Protein AF-A0A060Z8Y9-F1 (afdb_monomer_lite)

Sequence (109 aa):
MHKIVLKPLKGVVGVALQEFQVRSGAWQELKENLSLAKVRQPQEMGVTDALPPDPVAIEKIRHKFHTMCKLYSPEKKVTMLLRVCKLIYTIMEDNSVLCVCLRSSVRGR

Radius of gyration: 17.08 Å; chains: 1; bounding box: 31×34×44 Å

Foldseek 3Di:
DVCVVQVVCVVVVVVVVVVVCVVVCVVVVVVVVVVVVVPDDVVNVVDPPFDDFDPVLVVVLVVLLVVLSVDRDPVVNVVSVVVSVVSVVVSRVVRDPDDPPVVVVVVPD

pLDDT: mean 80.12, std 16.52, range [33.44, 95.62]

Secondary structure (DSSP, 8-state):
-HHHHHHHHHHHHHHHHHHHHHHTSHHHHHHHHHHHHHHS-GGGGT--SPPPPPHHHHHHHHHHHHHHHH---HHHHHHHHHHHHHHHHHHHHHH-S---HHHHHHS--

InterPro domains:
  IPR037191 VPS9 domain superfamily [G3DSA:1.20.1050.80] (28-103)
  IPR037191 VPS9 domain superfamily [SSF109993] (1-94)
  IPR045046 Vacuolar protein sorting-associated protein 9-like [PTHR23101] (3-92)

Structure (mmCIF, N/CA/C/O backbone):
data_AF-A0A060Z8Y9-F1
#
_entry.id   AF-A0A060Z8Y9-F1
#
loop_
_atom_site.group_PDB
_atom_site.id
_atom_site.type_symbol
_atom_site.label_atom_id
_atom_site.label_alt_id
_atom_site.label_comp_id
_atom_site.label_asym_id
_atom_site.label_entity_id
_atom_site.label_seq_id
_atom_site.pdbx_PDB_ins_code
_atom_site.Cartn_x
_atom_site.Cartn_y
_atom_site.Cartn_z
_atom_site.occupancy
_atom_site.B_iso_or_equiv
_atom_site.auth_seq_id
_atom_site.auth_comp_id
_atom_site.auth_asym_id
_atom_site.auth_atom_id
_atom_site.pdbx_PDB_model_num
ATOM 1 N N . MET A 1 1 ? -12.215 18.309 13.628 1.00 58.19 1 MET A N 1
ATOM 2 C CA . MET A 1 1 ? -13.177 17.306 14.138 1.00 58.19 1 MET A CA 1
ATOM 3 C C . MET A 1 1 ? -12.790 15.856 13.822 1.00 58.19 1 MET A C 1
ATOM 5 O O . MET A 1 1 ? -12.711 15.069 14.754 1.00 58.19 1 MET A O 1
ATOM 9 N N . HIS A 1 2 ? -12.430 15.481 12.584 1.00 60.50 2 HIS A N 1
ATOM 10 C CA . HIS A 1 2 ? -12.110 14.077 12.237 1.00 60.50 2 HIS A CA 1
ATOM 11 C C . HIS A 1 2 ? -10.919 13.453 13.009 1.00 60.50 2 HIS A C 1
ATOM 13 O O . HIS A 1 2 ? -10.904 12.252 13.262 1.00 60.50 2 HIS A O 1
ATOM 19 N N . LYS A 1 3 ? -9.916 14.246 13.428 1.00 64.25 3 LYS A N 1
ATOM 20 C CA . LYS A 1 3 ? -8.725 13.725 14.133 1.00 64.25 3 LYS A CA 1
ATOM 21 C C . LYS A 1 3 ? -9.024 13.150 15.525 1.00 64.25 3 LYS A C 1
ATOM 23 O O . LYS A 1 3 ? -8.340 12.217 15.930 1.00 64.25 3 LYS A O 1
ATOM 28 N N . ILE A 1 4 ? -10.003 13.712 16.239 1.00 71.56 4 ILE A N 1
ATOM 29 C CA . ILE A 1 4 ? -10.316 13.344 17.632 1.00 71.56 4 ILE A CA 1
ATOM 30 C C . ILE A 1 4 ? -11.024 11.988 17.679 1.00 71.56 4 ILE A C 1
ATOM 32 O O . ILE A 1 4 ? -10.744 11.186 18.557 1.00 71.56 4 ILE A O 1
ATOM 36 N N . VAL A 1 5 ? -11.869 11.708 16.686 1.00 77.88 5 VAL A N 1
ATOM 37 C CA . VAL A 1 5 ? -12.616 10.448 16.578 1.00 77.88 5 VAL A CA 1
ATOM 38 C C . VAL A 1 5 ? -11.741 9.327 16.009 1.00 77.88 5 VAL A C 1
ATOM 40 O O . VAL A 1 5 ? -11.722 8.214 16.522 1.00 77.88 5 VAL A O 1
ATOM 43 N N . LEU A 1 6 ? -10.953 9.614 14.968 1.00 77.44 6 LEU A N 1
ATOM 44 C CA . LEU A 1 6 ? -10.201 8.579 14.248 1.00 77.44 6 LEU A CA 1
ATOM 45 C C . LEU A 1 6 ? -8.944 8.093 14.977 1.00 77.44 6 LEU A C 1
ATOM 47 O O . LEU A 1 6 ? -8.519 6.958 14.772 1.00 77.44 6 LEU A O 1
ATOM 51 N N . LYS A 1 7 ? -8.315 8.936 15.806 1.00 76.75 7 LYS A N 1
ATOM 52 C CA . LYS A 1 7 ? -7.100 8.558 16.543 1.00 76.75 7 LYS A CA 1
ATOM 53 C C . LYS A 1 7 ? -7.344 7.422 17.558 1.00 76.75 7 LYS A C 1
ATOM 55 O O . LYS A 1 7 ? -6.589 6.454 17.482 1.00 76.75 7 LYS A O 1
ATOM 60 N N . PRO A 1 8 ? -8.355 7.479 18.450 1.00 81.81 8 PRO A N 1
ATOM 61 C CA . PRO A 1 8 ? -8.646 6.379 19.374 1.00 81.81 8 PRO A CA 1
ATOM 62 C C . PRO A 1 8 ? -9.195 5.135 18.661 1.00 81.81 8 PRO A C 1
ATOM 64 O O . PRO A 1 8 ? -8.865 4.018 19.041 1.00 81.81 8 PRO A O 1
ATOM 67 N N . LEU A 1 9 ? -9.960 5.304 17.577 1.00 83.25 9 LEU A N 1
ATOM 68 C CA . LEU A 1 9 ? -10.567 4.186 16.844 1.00 83.25 9 LEU A CA 1
ATOM 69 C C . LEU A 1 9 ? -9.612 3.474 15.873 1.00 83.25 9 LEU A C 1
ATOM 71 O O . LEU A 1 9 ? -9.967 2.429 15.330 1.00 83.25 9 LEU A O 1
ATOM 75 N N . LYS A 1 10 ? -8.399 4.001 15.650 1.00 81.69 10 LYS A N 1
ATOM 76 C CA . LYS A 1 10 ? -7.444 3.480 14.654 1.00 81.69 10 LYS A CA 1
ATOM 77 C C . LYS A 1 10 ? -7.202 1.974 14.799 1.00 81.69 10 LYS A C 1
ATOM 79 O O . LYS A 1 10 ? -7.154 1.282 13.787 1.00 81.69 10 LYS A O 1
ATOM 84 N N . GLY A 1 11 ? -7.010 1.496 16.030 1.00 83.94 11 GLY A N 1
ATOM 85 C CA . GLY A 1 11 ? -6.734 0.084 16.305 1.00 83.94 11 GLY A CA 1
ATOM 86 C C . GLY A 1 11 ? -7.924 -0.804 15.955 1.00 83.94 11 GLY A C 1
ATOM 87 O O . GLY A 1 11 ? -7.795 -1.698 15.127 1.00 83.94 11 GLY A O 1
ATOM 88 N N . VAL A 1 12 ? -9.094 -0.489 16.517 1.00 87.69 12 VAL A N 1
ATOM 89 C CA . VAL A 1 12 ? -10.331 -1.267 16.334 1.00 87.69 12 VAL A CA 1
ATOM 90 C C . VAL A 1 12 ? -10.757 -1.303 14.867 1.00 87.69 12 VAL A C 1
ATOM 92 O O . VAL A 1 12 ? -11.018 -2.371 14.325 1.00 87.69 12 VAL A O 1
ATOM 95 N N . VAL A 1 13 ? -10.752 -0.152 14.188 1.00 86.62 13 VAL A N 1
ATOM 96 C CA . VAL A 1 13 ? -11.081 -0.079 12.756 1.00 86.62 13 VAL A CA 1
ATOM 97 C C . VAL A 1 13 ? -10.041 -0.825 11.919 1.00 86.62 13 VAL A C 1
ATOM 99 O O . VAL A 1 13 ? -10.398 -1.471 10.942 1.00 86.62 13 VAL A O 1
ATOM 102 N N . GLY A 1 14 ? -8.760 -0.768 12.295 1.00 86.12 14 GLY A N 1
ATOM 103 C CA . GLY A 1 14 ? -7.702 -1.522 11.622 1.00 86.12 14 GLY A CA 1
ATOM 104 C C . GLY A 1 14 ? -7.933 -3.033 11.669 1.00 86.12 14 GLY A C 1
ATOM 105 O O . GLY A 1 14 ? -7.853 -3.685 10.631 1.00 86.12 14 GLY A O 1
ATOM 106 N N . VAL A 1 15 ? -8.271 -3.564 12.847 1.00 90.06 15 VAL A N 1
ATOM 107 C CA . VAL A 1 15 ? -8.585 -4.989 13.039 1.00 90.06 15 VAL A CA 1
ATOM 108 C C . VAL A 1 15 ? -9.844 -5.375 12.267 1.00 90.06 15 VAL A C 1
ATOM 110 O O . VAL A 1 15 ? -9.795 -6.302 11.466 1.00 90.06 15 VAL A O 1
ATOM 113 N N . ALA A 1 16 ? -10.931 -4.612 12.407 1.00 90.75 16 ALA A N 1
ATOM 114 C CA . ALA A 1 16 ? -12.183 -4.886 11.701 1.00 90.75 16 ALA A CA 1
ATOM 115 C C . ALA A 1 16 ? -12.006 -4.893 10.170 1.00 90.75 16 ALA A C 1
ATOM 117 O O . ALA A 1 16 ? -12.569 -5.735 9.472 1.00 90.75 16 ALA A O 1
ATOM 118 N N . LEU A 1 17 ? -11.188 -3.982 9.632 1.00 88.31 17 LEU A N 1
ATOM 119 C CA . LEU A 1 17 ? -10.848 -3.967 8.208 1.00 88.31 17 LEU A CA 1
ATOM 120 C C . LEU A 1 17 ? -10.015 -5.185 7.803 1.00 88.31 17 LEU A C 1
ATOM 122 O O . LEU A 1 17 ? -10.250 -5.743 6.735 1.00 88.31 17 LEU A O 1
ATOM 126 N N . GLN A 1 18 ? -9.053 -5.605 8.624 1.00 89.62 18 GLN A N 1
ATOM 127 C CA . GLN A 1 18 ? -8.258 -6.799 8.345 1.00 89.62 18 GLN A CA 1
ATOM 128 C C . GLN A 1 18 ? -9.136 -8.053 8.324 1.00 89.62 18 GLN A C 1
ATOM 130 O O . GLN A 1 18 ? -9.058 -8.832 7.377 1.00 89.62 18 GLN A O 1
ATOM 135 N N . GLU A 1 19 ? -10.002 -8.226 9.319 1.00 94.31 19 GLU A N 1
ATOM 136 C CA . GLU A 1 19 ? -10.956 -9.335 9.381 1.00 94.31 19 GLU A CA 1
ATOM 137 C C . GLU A 1 19 ? -11.897 -9.338 8.180 1.00 94.31 19 GLU A C 1
ATOM 139 O O . GLU A 1 19 ? -12.127 -10.386 7.581 1.00 94.31 19 GLU A O 1
ATOM 144 N N . PHE A 1 20 ? -12.388 -8.164 7.774 1.00 94.19 20 PHE A N 1
ATOM 145 C CA . PHE A 1 20 ? -13.213 -8.027 6.580 1.00 94.19 20 PHE A CA 1
ATOM 146 C C . PHE A 1 20 ? -12.491 -8.529 5.320 1.00 94.19 20 PHE A C 1
ATOM 148 O O . PHE A 1 20 ? -13.079 -9.287 4.551 1.00 94.19 20 PHE A O 1
ATOM 155 N N . GLN A 1 21 ? -11.220 -8.157 5.132 1.00 91.75 21 GLN A N 1
ATOM 156 C CA . GLN A 1 21 ? -10.405 -8.577 3.981 1.00 91.75 21 GLN A CA 1
ATOM 157 C C . GLN A 1 21 ? -10.024 -10.064 4.015 1.00 91.75 21 GLN A C 1
ATOM 159 O O . GLN A 1 21 ? -9.852 -10.690 2.970 1.00 91.75 21 GLN A O 1
ATOM 164 N N . VAL A 1 22 ? -9.860 -10.636 5.210 1.00 93.56 22 VAL A N 1
ATOM 165 C CA . VAL A 1 22 ? -9.617 -12.075 5.376 1.00 93.56 22 VAL A CA 1
ATOM 166 C C . VAL A 1 22 ? -10.888 -12.855 5.063 1.00 93.56 22 VAL A C 1
ATOM 168 O O . VAL A 1 22 ? -10.846 -13.793 4.274 1.00 93.56 22 VAL A O 1
ATOM 171 N N . ARG A 1 23 ? -12.030 -12.440 5.621 1.00 95.62 23 ARG A N 1
ATOM 172 C CA . ARG A 1 23 ? -13.325 -13.095 5.402 1.00 95.62 23 ARG A CA 1
ATOM 173 C C . ARG A 1 23 ? -13.780 -13.021 3.948 1.00 95.62 23 ARG A C 1
ATOM 175 O O . ARG A 1 23 ? -14.439 -13.942 3.483 1.00 95.62 23 ARG A O 1
ATOM 182 N N . SER A 1 24 ? -13.445 -11.948 3.234 1.00 94.94 24 SER A N 1
ATOM 183 C CA . SER A 1 24 ? -13.748 -11.827 1.806 1.00 94.94 24 SER A CA 1
ATOM 184 C C . SER A 1 24 ? -12.859 -12.698 0.912 1.00 94.94 24 SER A C 1
ATOM 186 O O . SER A 1 24 ? -13.129 -12.784 -0.280 1.00 94.94 24 SER A O 1
ATOM 188 N N . GLY A 1 25 ? -11.786 -13.301 1.438 1.00 93.50 25 GLY A N 1
ATOM 189 C CA . GLY A 1 25 ? -10.805 -14.066 0.660 1.00 93.50 25 GLY A CA 1
ATOM 190 C C . GLY A 1 25 ? -9.809 -13.207 -0.130 1.00 93.50 25 GLY A C 1
ATOM 191 O O . GLY A 1 25 ? -8.743 -13.699 -0.500 1.00 93.50 25 GLY A O 1
ATOM 192 N N . ALA A 1 26 ? -10.074 -11.907 -0.303 1.00 92.88 26 ALA A N 1
ATOM 193 C CA . ALA A 1 26 ? -9.226 -10.993 -1.072 1.00 92.88 26 ALA A CA 1
ATOM 194 C C . ALA A 1 26 ? -7.788 -10.914 -0.530 1.00 92.88 26 ALA A C 1
ATOM 196 O O . ALA A 1 26 ? -6.827 -10.766 -1.286 1.00 92.88 26 ALA A O 1
ATOM 197 N N . TRP A 1 27 ? -7.612 -11.039 0.790 1.00 90.88 27 TRP A N 1
ATOM 198 C CA . TRP A 1 27 ? -6.281 -11.076 1.397 1.00 90.88 27 TRP A CA 1
ATOM 199 C C . TRP A 1 27 ? -5.475 -12.321 1.007 1.00 90.88 27 TRP A C 1
ATOM 201 O O . TRP A 1 27 ? -4.252 -12.248 0.872 1.00 90.88 27 TRP A O 1
ATOM 211 N N . GLN A 1 28 ? -6.142 -13.463 0.846 1.00 92.94 28 GLN A N 1
ATOM 212 C CA . GLN A 1 28 ? -5.500 -14.711 0.450 1.00 92.94 28 GLN A CA 1
ATOM 213 C C . GLN A 1 28 ? -5.142 -14.688 -1.037 1.00 92.94 28 GLN A C 1
ATOM 215 O O . GLN A 1 28 ? -3.987 -14.933 -1.378 1.00 92.94 28 GLN A O 1
ATOM 220 N N . GLU A 1 29 ? -6.072 -14.248 -1.883 1.00 94.06 29 GLU A N 1
ATOM 221 C CA . GLU A 1 29 ? -5.830 -14.031 -3.312 1.00 94.06 29 GLU A CA 1
ATOM 222 C C . GLU A 1 29 ? -4.643 -13.081 -3.547 1.00 94.06 29 GLU A C 1
ATOM 224 O O . GLU A 1 29 ? -3.752 -13.359 -4.347 1.00 94.06 29 GLU A O 1
ATOM 229 N N . LEU A 1 30 ? -4.553 -11.980 -2.792 1.00 92.69 30 LEU A N 1
ATOM 230 C CA . LEU A 1 30 ? -3.425 -11.050 -2.890 1.00 92.69 30 LEU A CA 1
ATOM 231 C C . LEU A 1 30 ? -2.080 -11.710 -2.540 1.00 92.69 30 LEU A C 1
ATOM 233 O O . LEU A 1 30 ? -1.065 -11.412 -3.172 1.00 92.69 30 LEU A O 1
ATOM 237 N N . LYS A 1 31 ? -2.047 -12.588 -1.531 1.00 92.19 31 LYS A N 1
ATOM 238 C CA . LYS A 1 31 ? -0.827 -13.314 -1.144 1.00 92.19 31 LYS A CA 1
ATOM 239 C C . LYS A 1 31 ? -0.390 -14.307 -2.215 1.00 92.19 31 LYS A C 1
ATOM 241 O O . LYS A 1 31 ? 0.805 -14.394 -2.488 1.00 92.19 31 LYS A O 1
ATOM 246 N N . GLU A 1 32 ? -1.339 -15.026 -2.800 1.00 93.12 32 GLU A N 1
ATOM 247 C CA . GLU A 1 32 ? -1.094 -15.963 -3.899 1.00 93.12 32 GLU A CA 1
ATOM 248 C C . GLU A 1 32 ? -0.611 -15.214 -5.147 1.00 93.12 32 GLU A C 1
ATOM 250 O O . GLU A 1 32 ? 0.420 -15.550 -5.724 1.00 93.12 32 GLU A O 1
ATOM 255 N N . ASN A 1 33 ? -1.248 -14.098 -5.497 1.00 91.62 33 ASN A N 1
ATOM 256 C CA . ASN A 1 33 ? -0.790 -13.243 -6.590 1.00 91.62 33 ASN A CA 1
ATOM 257 C C . ASN A 1 33 ? 0.626 -12.699 -6.349 1.00 91.62 33 ASN A C 1
ATOM 259 O O . ASN A 1 33 ? 1.430 -12.635 -7.277 1.00 91.62 33 ASN A O 1
ATOM 263 N N . LEU A 1 34 ? 0.968 -12.347 -5.106 1.00 89.75 34 LEU A N 1
ATOM 264 C CA . LEU A 1 34 ? 2.317 -11.905 -4.757 1.00 89.75 34 LEU A CA 1
ATOM 265 C C . LEU A 1 34 ? 3.355 -13.031 -4.878 1.00 89.75 34 LEU A C 1
ATOM 267 O O . LEU A 1 34 ? 4.476 -12.763 -5.308 1.00 89.75 34 LEU A O 1
ATOM 271 N N . SER A 1 35 ? 3.034 -14.268 -4.483 1.00 92.12 35 SER A N 1
ATOM 272 C CA . SER A 1 35 ? 3.968 -15.392 -4.632 1.00 92.12 35 SER A CA 1
ATOM 273 C C . SER A 1 35 ? 4.198 -15.723 -6.105 1.00 92.12 35 SER A C 1
ATOM 275 O O . SER A 1 35 ? 5.349 -15.877 -6.513 1.00 92.12 35 SER A O 1
ATOM 277 N N . LEU A 1 36 ? 3.138 -15.715 -6.916 1.00 88.69 36 LEU A N 1
ATOM 278 C CA . LEU A 1 36 ? 3.217 -15.890 -8.366 1.00 88.69 36 LEU A CA 1
ATOM 279 C C . LEU A 1 36 ? 4.019 -14.766 -9.035 1.00 88.69 36 LEU A C 1
ATOM 281 O O . LEU A 1 36 ? 4.862 -15.029 -9.887 1.00 88.69 36 LEU A O 1
ATOM 285 N N . ALA A 1 37 ? 3.818 -13.513 -8.625 1.00 87.00 37 ALA A N 1
ATOM 286 C CA . ALA A 1 37 ? 4.550 -12.370 -9.169 1.00 87.00 37 ALA A CA 1
ATOM 287 C C . ALA A 1 37 ? 6.062 -12.432 -8.896 1.00 87.00 37 ALA A C 1
ATOM 289 O O . ALA A 1 37 ? 6.838 -11.935 -9.702 1.00 87.00 37 ALA A O 1
ATOM 290 N N . LYS A 1 38 ? 6.490 -13.038 -7.781 1.00 86.94 38 LYS A N 1
ATOM 291 C CA . LYS A 1 38 ? 7.916 -13.172 -7.432 1.00 86.94 38 LYS A CA 1
ATOM 292 C C . LYS A 1 38 ? 8.669 -14.183 -8.291 1.00 86.94 38 LYS A C 1
ATOM 294 O O . LYS A 1 38 ? 9.883 -14.065 -8.405 1.00 86.94 38 LYS A O 1
ATOM 299 N N . VAL A 1 39 ? 7.975 -15.192 -8.817 1.00 88.38 39 VAL A N 1
ATOM 300 C CA . VAL A 1 39 ? 8.588 -16.246 -9.642 1.00 88.38 39 VAL A CA 1
ATOM 301 C C . VAL A 1 39 ? 8.501 -15.947 -11.137 1.00 88.38 39 VAL A C 1
ATOM 303 O O . VAL A 1 39 ? 9.254 -16.532 -11.907 1.00 88.38 39 VAL A O 1
ATOM 306 N N . ARG A 1 40 ? 7.606 -15.038 -11.542 1.00 84.06 40 ARG A N 1
ATOM 307 C CA . ARG A 1 40 ? 7.452 -14.609 -12.934 1.00 84.06 40 ARG A CA 1
ATOM 308 C C . ARG A 1 40 ? 8.535 -13.623 -13.344 1.00 84.06 40 ARG A C 1
ATOM 310 O O . ARG A 1 40 ? 8.892 -12.720 -12.587 1.00 84.06 40 ARG A O 1
ATOM 317 N N . GLN A 1 41 ? 9.000 -13.755 -14.579 1.00 78.88 41 GLN A N 1
ATOM 318 C CA . GLN A 1 41 ? 9.843 -12.754 -15.211 1.00 78.88 41 GLN A CA 1
ATOM 319 C C . GLN A 1 41 ? 9.008 -11.518 -15.595 1.00 78.88 41 GLN A C 1
ATOM 321 O O . GLN A 1 41 ? 7.813 -11.642 -15.884 1.00 78.88 41 GLN A O 1
ATOM 326 N N . PRO A 1 42 ? 9.607 -10.313 -15.638 1.00 76.38 42 PRO A N 1
ATOM 327 C CA . PRO A 1 42 ? 8.903 -9.090 -16.032 1.00 76.38 42 PRO A CA 1
ATOM 328 C C . PRO A 1 42 ? 8.159 -9.212 -17.374 1.00 76.38 42 PRO A C 1
ATOM 330 O O . PRO A 1 42 ? 7.037 -8.724 -17.504 1.00 76.38 42 PRO A O 1
ATOM 333 N N . GLN A 1 43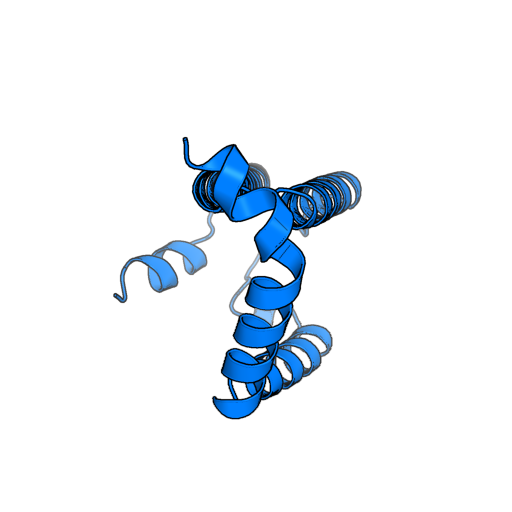 ? 8.727 -9.936 -18.338 1.00 77.94 43 GLN A N 1
ATOM 334 C CA . GLN A 1 43 ? 8.157 -10.170 -19.667 1.00 77.94 43 GLN A CA 1
ATOM 335 C C . GLN A 1 43 ? 6.849 -10.969 -19.597 1.00 77.94 43 GLN A C 1
ATOM 337 O O . GLN A 1 43 ? 5.880 -10.637 -20.275 1.00 77.94 43 GLN A O 1
ATOM 342 N N . GLU A 1 44 ? 6.776 -11.964 -18.709 1.00 78.56 44 GLU A N 1
ATOM 343 C CA . GLU A 1 44 ? 5.558 -12.747 -18.446 1.00 78.56 44 GLU A CA 1
ATOM 344 C C . GLU A 1 44 ? 4.465 -11.913 -17.756 1.00 78.56 44 GLU A C 1
ATOM 346 O O . GLU A 1 44 ? 3.299 -12.304 -17.713 1.00 78.56 44 GLU A O 1
ATOM 351 N N . MET A 1 45 ? 4.834 -10.749 -17.216 1.00 73.31 45 MET A N 1
ATOM 352 C CA . MET A 1 45 ? 3.928 -9.758 -16.636 1.00 73.31 45 MET A CA 1
ATOM 353 C C . MET A 1 45 ? 3.590 -8.624 -17.621 1.00 73.31 45 MET A C 1
ATOM 355 O O . MET A 1 45 ? 2.951 -7.643 -17.241 1.00 73.31 45 MET A O 1
ATOM 359 N N . GLY A 1 46 ? 4.005 -8.745 -18.887 1.00 73.12 46 GLY A N 1
ATOM 360 C CA . GLY A 1 46 ? 3.792 -7.733 -19.920 1.00 73.12 46 GLY A CA 1
ATOM 361 C C . GLY A 1 46 ? 4.745 -6.539 -19.828 1.00 73.12 46 GLY A C 1
ATOM 362 O O . GLY A 1 46 ? 4.472 -5.500 -20.423 1.00 73.12 46 GLY A O 1
ATOM 363 N N . VAL A 1 47 ? 5.844 -6.644 -19.075 1.00 72.25 4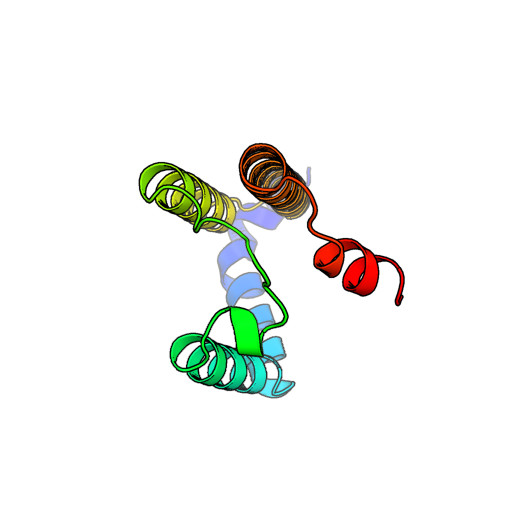7 VAL A N 1
ATOM 364 C CA . VAL A 1 47 ? 6.897 -5.625 -19.023 1.00 72.25 47 VAL A CA 1
ATOM 365 C C . VAL A 1 47 ? 7.961 -5.976 -20.060 1.00 72.25 47 VAL A C 1
ATOM 367 O O . VAL A 1 47 ? 8.865 -6.771 -19.804 1.00 72.25 47 VAL A O 1
ATOM 370 N N . THR A 1 48 ? 7.831 -5.388 -21.245 1.00 67.31 48 THR A N 1
ATOM 371 C CA . THR A 1 48 ? 8.805 -5.495 -22.341 1.00 67.31 48 THR A CA 1
ATOM 372 C C . THR A 1 48 ? 9.731 -4.280 -22.317 1.00 67.31 48 THR A C 1
ATOM 374 O O . THR A 1 48 ? 9.254 -3.159 -22.159 1.00 67.31 48 THR A O 1
ATOM 377 N N . ASP A 1 49 ? 11.041 -4.509 -22.430 1.00 63.81 49 ASP A N 1
ATOM 378 C CA . ASP A 1 49 ? 12.088 -3.486 -22.619 1.00 63.81 49 ASP A CA 1
ATOM 379 C C . ASP A 1 49 ? 12.214 -2.379 -21.547 1.00 63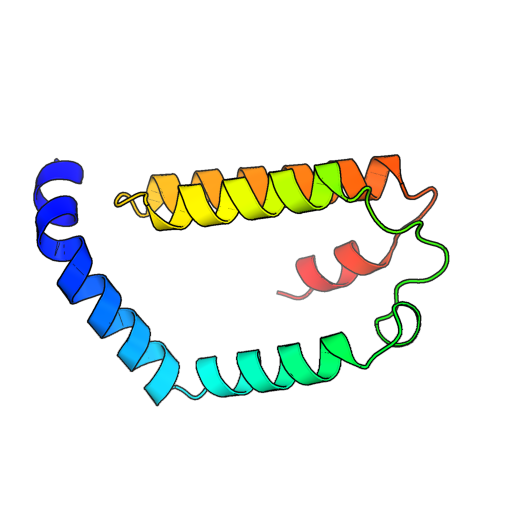.81 49 ASP A C 1
ATOM 381 O O . ASP A 1 49 ? 12.918 -1.391 -21.753 1.00 63.81 49 ASP A O 1
ATOM 385 N N . ALA A 1 50 ? 11.597 -2.536 -20.370 1.00 66.25 50 ALA A N 1
ATOM 386 C CA . ALA A 1 50 ? 11.753 -1.580 -19.273 1.00 66.25 50 ALA A CA 1
ATOM 387 C C . ALA A 1 50 ? 12.987 -1.898 -18.416 1.00 66.25 50 ALA A C 1
ATOM 389 O O . ALA A 1 50 ? 13.134 -3.010 -17.899 1.00 66.25 50 ALA A O 1
ATOM 390 N N . LEU A 1 51 ? 13.839 -0.894 -18.195 1.00 71.38 51 LEU A N 1
ATOM 391 C CA . LEU A 1 51 ? 14.913 -0.995 -17.212 1.00 71.38 51 LEU A CA 1
ATOM 392 C C . LEU A 1 51 ? 14.301 -1.051 -15.799 1.00 71.38 51 LEU A C 1
ATOM 394 O O . LEU A 1 51 ? 13.439 -0.220 -15.476 1.00 71.38 51 LEU A O 1
ATOM 398 N N . PRO A 1 52 ? 14.719 -1.996 -14.934 1.00 74.62 52 PRO A N 1
ATOM 399 C CA . PRO A 1 52 ? 14.228 -2.039 -13.568 1.00 74.62 52 PRO A CA 1
ATOM 400 C C . PRO A 1 52 ? 14.529 -0.713 -12.849 1.00 74.62 52 PRO A C 1
ATOM 402 O O . PRO A 1 52 ? 15.598 -0.131 -13.044 1.00 74.62 52 PRO A O 1
ATOM 405 N N . PRO A 1 53 ? 13.599 -0.219 -12.013 1.00 80.38 53 PRO A N 1
ATOM 406 C CA . PRO A 1 53 ? 13.826 0.991 -11.243 1.00 80.38 53 PRO A CA 1
ATOM 407 C C . PRO A 1 53 ? 15.016 0.828 -10.299 1.00 80.38 53 PRO A C 1
ATOM 409 O O . PRO A 1 53 ? 15.220 -0.232 -9.706 1.00 80.38 53 PRO A O 1
ATOM 412 N N . ASP A 1 54 ? 15.773 1.913 -10.144 1.00 84.31 54 ASP A N 1
ATOM 413 C CA . ASP A 1 54 ? 16.940 1.963 -9.271 1.00 84.31 54 ASP A CA 1
ATOM 414 C C . ASP A 1 54 ? 16.587 1.529 -7.826 1.00 84.31 54 ASP A C 1
ATOM 416 O O . ASP A 1 54 ? 15.535 1.926 -7.301 1.00 84.31 54 ASP A O 1
ATOM 420 N N . PRO A 1 55 ? 17.439 0.738 -7.142 1.00 87.94 55 PRO A N 1
ATOM 421 C CA . PRO A 1 55 ? 17.176 0.280 -5.779 1.00 87.94 55 PRO A CA 1
ATOM 422 C C . PRO A 1 55 ? 16.868 1.403 -4.778 1.00 87.94 55 PRO A C 1
ATOM 424 O O . PRO A 1 55 ? 16.038 1.214 -3.884 1.00 87.94 55 PRO A O 1
ATOM 427 N N . VAL A 1 56 ? 17.464 2.593 -4.929 1.00 89.94 56 VAL A N 1
ATOM 428 C CA . VAL A 1 56 ? 17.180 3.749 -4.061 1.00 89.94 56 VAL A CA 1
ATOM 429 C C . VAL A 1 56 ? 15.763 4.266 -4.306 1.00 89.94 56 VAL A C 1
ATOM 431 O O . VAL A 1 56 ? 15.055 4.642 -3.365 1.00 89.94 56 VAL A O 1
ATOM 434 N N . ALA A 1 57 ? 15.305 4.247 -5.559 1.00 88.62 57 ALA A N 1
ATOM 435 C CA . ALA A 1 57 ? 13.944 4.616 -5.925 1.00 88.62 57 ALA A CA 1
ATOM 436 C C . ALA A 1 57 ? 12.912 3.634 -5.338 1.00 88.62 57 ALA A C 1
ATOM 438 O O . ALA A 1 57 ? 11.904 4.067 -4.765 1.00 88.62 57 ALA A O 1
ATOM 439 N N . ILE A 1 58 ? 13.197 2.328 -5.387 1.00 90.12 58 ILE A N 1
ATOM 440 C CA . ILE A 1 58 ? 12.378 1.283 -4.749 1.00 90.12 58 ILE A CA 1
ATOM 441 C C . ILE A 1 58 ? 12.310 1.505 -3.231 1.00 90.12 58 ILE A C 1
ATOM 443 O O . ILE A 1 58 ? 11.220 1.487 -2.646 1.00 90.12 58 ILE A O 1
ATOM 447 N N . GLU A 1 59 ? 13.441 1.791 -2.583 1.00 94.06 59 GLU A N 1
ATOM 448 C CA . GLU A 1 59 ? 13.480 2.047 -1.141 1.00 94.06 59 GLU A CA 1
ATOM 449 C C . GLU A 1 59 ? 12.659 3.283 -0.756 1.00 94.06 59 GLU A C 1
ATOM 451 O O . GLU A 1 59 ? 11.894 3.274 0.214 1.00 94.06 59 GLU A O 1
ATOM 456 N N . LYS A 1 60 ? 12.743 4.345 -1.561 1.00 93.00 60 LYS A N 1
ATOM 457 C CA . LYS A 1 60 ? 11.960 5.572 -1.379 1.00 93.00 60 LYS A CA 1
ATOM 458 C C . LYS A 1 60 ? 10.456 5.307 -1.471 1.00 93.00 60 LYS A C 1
ATOM 460 O O . LYS A 1 60 ? 9.691 5.859 -0.673 1.00 93.00 60 LYS A O 1
ATOM 465 N N . ILE A 1 61 ? 10.018 4.464 -2.408 1.00 93.38 61 ILE A N 1
ATOM 466 C CA . ILE A 1 61 ? 8.619 4.026 -2.523 1.00 93.38 61 ILE A CA 1
ATOM 467 C C . ILE A 1 61 ? 8.206 3.246 -1.266 1.00 93.38 61 ILE A C 1
ATOM 469 O O . ILE A 1 61 ? 7.195 3.578 -0.637 1.00 93.38 61 ILE A O 1
ATOM 473 N N . ARG A 1 62 ? 9.020 2.273 -0.837 1.00 94.00 62 ARG A N 1
ATOM 474 C CA . ARG A 1 62 ? 8.773 1.455 0.362 1.00 94.00 62 ARG A CA 1
ATOM 475 C C . ARG A 1 62 ? 8.639 2.310 1.623 1.00 94.00 62 ARG A C 1
ATOM 477 O O . ARG A 1 62 ? 7.679 2.160 2.383 1.00 94.00 62 ARG A O 1
ATOM 484 N N . HIS A 1 63 ? 9.536 3.274 1.810 1.00 95.25 63 HIS A N 1
ATOM 485 C CA . HIS A 1 63 ? 9.502 4.199 2.941 1.00 95.25 63 HIS A CA 1
ATOM 486 C C . HIS A 1 63 ? 8.218 5.047 2.971 1.00 95.25 63 HIS A C 1
ATOM 488 O O . HIS A 1 63 ? 7.633 5.278 4.038 1.00 95.25 63 HIS A O 1
ATOM 494 N N . LYS A 1 64 ? 7.725 5.488 1.807 1.00 93.50 64 LYS A N 1
ATOM 495 C CA . LYS A 1 64 ? 6.462 6.235 1.713 1.00 93.50 64 LYS A CA 1
ATOM 496 C C . LYS A 1 64 ? 5.254 5.374 2.077 1.00 93.50 64 LYS A C 1
ATOM 498 O O . LYS A 1 64 ? 4.393 5.861 2.811 1.00 93.50 64 LYS A O 1
ATOM 503 N N . PHE A 1 65 ? 5.208 4.112 1.647 1.00 94.06 65 PHE A N 1
ATOM 504 C CA . PHE A 1 65 ? 4.156 3.176 2.060 1.00 94.06 65 PHE A CA 1
ATOM 505 C C . PHE A 1 65 ? 4.183 2.914 3.571 1.00 94.06 65 PHE A C 1
ATOM 507 O O . PHE A 1 65 ? 3.149 3.028 4.230 1.00 94.06 65 PHE A O 1
ATOM 514 N N . HIS A 1 66 ? 5.360 2.682 4.161 1.00 93.94 66 HIS A N 1
ATOM 515 C CA . HIS A 1 66 ? 5.495 2.565 5.618 1.00 93.94 66 HIS A CA 1
ATOM 516 C C . HIS A 1 66 ? 5.009 3.816 6.356 1.00 93.94 66 HIS A C 1
ATOM 518 O O . HIS A 1 66 ? 4.308 3.719 7.365 1.00 93.94 66 HIS A O 1
ATOM 524 N N . THR A 1 67 ? 5.335 5.001 5.843 1.00 92.75 67 THR A N 1
ATOM 525 C CA . THR A 1 67 ? 4.850 6.267 6.406 1.00 92.75 67 THR A CA 1
ATOM 526 C C . THR A 1 67 ? 3.328 6.377 6.305 1.00 92.75 67 THR A C 1
ATOM 528 O O . THR A 1 67 ? 2.675 6.770 7.272 1.00 92.75 67 THR A O 1
ATOM 531 N N . MET A 1 68 ? 2.736 5.968 5.180 1.00 91.94 68 MET A N 1
ATOM 532 C CA . MET A 1 68 ? 1.286 5.953 4.981 1.00 91.94 68 MET A CA 1
ATOM 533 C C . MET A 1 68 ? 0.569 5.059 6.004 1.00 91.94 68 MET A C 1
ATOM 535 O O . MET A 1 68 ? -0.441 5.478 6.572 1.00 91.94 68 MET A O 1
ATOM 539 N N . CYS A 1 69 ? 1.110 3.877 6.316 1.00 86.88 69 CYS A N 1
ATOM 540 C CA . CYS A 1 69 ? 0.548 2.974 7.330 1.00 86.88 69 CYS A CA 1
ATOM 541 C C . CYS A 1 69 ? 0.515 3.595 8.740 1.00 86.88 69 CYS A C 1
ATOM 543 O O . CYS A 1 69 ? -0.373 3.297 9.547 1.00 86.88 69 CYS A O 1
ATOM 545 N N . LYS A 1 70 ? 1.443 4.511 9.045 1.00 87.25 70 LYS A N 1
ATOM 546 C CA . LYS A 1 70 ? 1.486 5.221 10.333 1.00 87.25 70 LYS A CA 1
ATOM 547 C C . LYS A 1 70 ? 0.410 6.307 10.440 1.00 87.25 70 LYS A C 1
ATOM 549 O O . LYS A 1 70 ? -0.048 6.589 11.553 1.00 87.25 70 LYS A O 1
ATOM 554 N N . LEU A 1 71 ? -0.056 6.860 9.318 1.00 86.88 71 LEU A N 1
ATOM 555 C CA . LEU A 1 71 ? -1.114 7.873 9.293 1.00 86.88 71 LEU A CA 1
ATOM 556 C C . LEU A 1 71 ? -2.451 7.305 9.785 1.00 86.88 71 LEU A C 1
ATOM 558 O O . LEU A 1 71 ? -2.789 6.147 9.556 1.00 86.88 71 LEU A O 1
ATOM 562 N N . TYR A 1 72 ? -3.224 8.140 10.475 1.00 82.38 72 TYR A N 1
ATOM 563 C CA . TYR A 1 72 ? -4.530 7.772 11.036 1.00 82.38 72 TYR A CA 1
ATOM 564 C C . TYR A 1 72 ? -5.707 8.426 10.300 1.00 82.38 72 TYR A C 1
ATOM 566 O O . TYR A 1 72 ? -6.833 7.977 10.449 1.00 82.38 72 TYR A O 1
ATOM 574 N N . SER A 1 73 ? -5.461 9.477 9.510 1.00 85.69 73 SER A N 1
ATOM 575 C CA . SER A 1 73 ? -6.496 10.117 8.691 1.00 85.69 73 SER A CA 1
ATOM 576 C C . SER A 1 73 ? -6.634 9.360 7.361 1.00 85.69 73 SER A C 1
ATOM 578 O O . SER A 1 73 ? -5.641 9.283 6.631 1.00 85.69 73 SER A O 1
ATOM 580 N N . PRO A 1 74 ? -7.823 8.819 7.035 1.00 84.38 74 PRO A N 1
ATOM 581 C CA . PRO A 1 74 ? -8.091 8.159 5.759 1.00 84.38 74 PRO A CA 1
ATOM 582 C C . PRO A 1 74 ? -7.777 9.061 4.567 1.00 84.38 74 PRO A C 1
ATOM 584 O O . PRO A 1 74 ? -7.066 8.648 3.660 1.00 84.38 74 PRO A O 1
ATOM 587 N N . GLU A 1 75 ? -8.195 10.325 4.626 1.00 87.19 75 GLU A N 1
ATOM 588 C CA . GLU A 1 75 ? -7.909 11.329 3.597 1.00 87.19 75 GLU A CA 1
ATOM 589 C C . GLU A 1 75 ? -6.399 11.499 3.374 1.00 87.19 75 GLU A C 1
A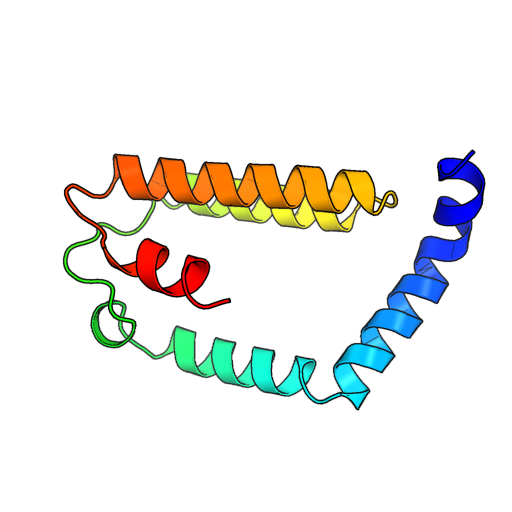TOM 591 O O . GLU A 1 75 ? -5.912 11.474 2.245 1.00 87.19 75 GLU A O 1
ATOM 596 N N . LYS A 1 76 ? -5.612 11.572 4.457 1.00 89.50 76 LYS A N 1
ATOM 597 C CA . LYS A 1 76 ? -4.150 11.637 4.339 1.00 89.50 76 LYS A CA 1
ATOM 598 C C . LYS A 1 76 ? -3.543 10.353 3.776 1.00 89.50 76 LYS A C 1
ATOM 600 O O . LYS A 1 76 ? -2.536 10.442 3.076 1.00 89.50 76 LYS A O 1
ATOM 605 N N . LYS A 1 77 ? -4.115 9.179 4.073 1.00 90.19 77 LYS A N 1
ATOM 606 C CA . LYS A 1 77 ? -3.680 7.913 3.465 1.00 90.19 77 LYS A CA 1
ATOM 607 C C . LYS A 1 77 ? -3.922 7.930 1.956 1.00 90.19 77 LYS A C 1
ATOM 609 O O . LYS A 1 77 ? -2.991 7.632 1.220 1.00 90.19 77 LYS A O 1
ATOM 614 N N . VAL A 1 78 ? -5.103 8.361 1.505 1.00 92.12 78 VAL A N 1
ATOM 615 C CA . VAL A 1 78 ? -5.434 8.492 0.073 1.00 92.12 78 VAL A CA 1
ATOM 616 C C . VAL A 1 78 ? -4.488 9.474 -0.618 1.00 92.12 78 VAL A C 1
ATOM 618 O O . VAL A 1 78 ? -3.859 9.126 -1.613 1.00 92.12 78 VAL A O 1
ATOM 621 N N . THR A 1 79 ? -4.284 10.665 -0.052 1.00 93.62 79 THR A N 1
ATOM 622 C CA . THR A 1 79 ? -3.357 11.660 -0.616 1.00 93.62 79 THR A CA 1
ATOM 623 C C . THR A 1 79 ? -1.920 11.139 -0.695 1.00 93.62 79 THR A C 1
ATOM 625 O O . THR A 1 79 ? -1.220 11.390 -1.676 1.00 93.62 79 THR A O 1
ATOM 628 N N . MET A 1 80 ? -1.449 10.399 0.314 1.00 93.56 80 MET A N 1
ATOM 629 C CA . MET A 1 80 ? -0.123 9.775 0.269 1.00 93.56 80 MET A CA 1
ATOM 630 C C . MET A 1 80 ? -0.041 8.656 -0.765 1.00 93.56 80 MET A C 1
ATOM 632 O O . MET A 1 80 ? 0.964 8.590 -1.468 1.00 93.56 80 MET A O 1
ATOM 636 N N . LEU A 1 81 ? -1.079 7.827 -0.896 1.00 93.31 81 LEU A N 1
ATOM 637 C CA . LEU A 1 81 ? -1.150 6.781 -1.912 1.00 93.31 81 LEU A CA 1
ATOM 638 C C . LEU A 1 81 ? -1.036 7.382 -3.315 1.00 93.31 81 LEU A C 1
ATOM 640 O O . LEU A 1 81 ? -0.164 6.977 -4.074 1.00 93.31 81 LEU A O 1
ATOM 644 N N . LEU A 1 82 ? -1.818 8.422 -3.616 1.00 94.69 82 LEU A N 1
ATOM 645 C CA . LEU A 1 82 ? -1.761 9.126 -4.901 1.00 94.69 82 LEU A CA 1
ATOM 646 C C . LEU A 1 82 ? -0.371 9.715 -5.181 1.00 94.69 82 LEU A C 1
ATOM 648 O O . LEU A 1 82 ? 0.121 9.640 -6.305 1.00 94.69 82 LEU A O 1
ATOM 652 N N . ARG A 1 83 ? 0.304 10.254 -4.159 1.00 92.44 83 ARG A N 1
ATOM 653 C CA . ARG A 1 83 ? 1.692 10.735 -4.285 1.00 92.44 83 ARG A CA 1
ATOM 654 C C . ARG A 1 83 ? 2.677 9.608 -4.583 1.00 92.44 83 ARG A C 1
ATOM 656 O O . ARG A 1 83 ? 3.634 9.835 -5.316 1.00 92.44 83 ARG A O 1
ATOM 663 N N . VAL A 1 84 ? 2.477 8.426 -4.003 1.00 93.12 84 VAL A N 1
ATOM 664 C CA . VAL A 1 84 ? 3.300 7.246 -4.298 1.00 93.12 84 VAL A CA 1
ATOM 665 C C . VAL A 1 84 ? 3.029 6.743 -5.711 1.00 93.12 84 VAL A C 1
ATOM 667 O O . VAL A 1 84 ? 3.985 6.510 -6.438 1.00 93.12 84 VAL A O 1
ATOM 670 N N . CYS A 1 85 ? 1.766 6.664 -6.135 1.00 92.25 85 CYS A N 1
ATOM 671 C CA . CYS A 1 85 ? 1.410 6.319 -7.510 1.00 92.25 85 CYS A CA 1
ATOM 672 C C . CYS A 1 85 ? 2.069 7.281 -8.500 1.00 92.25 85 CYS A C 1
ATOM 674 O O . CYS A 1 85 ? 2.736 6.827 -9.421 1.00 92.25 85 CYS A O 1
ATOM 676 N N . LYS A 1 86 ? 1.970 8.599 -8.270 1.00 90.06 86 LYS A N 1
ATOM 677 C CA . LYS A 1 86 ? 2.644 9.604 -9.104 1.00 90.06 86 LYS A CA 1
ATOM 678 C C . LYS A 1 86 ? 4.155 9.374 -9.165 1.00 90.06 86 LYS A C 1
ATOM 680 O O . LYS A 1 86 ? 4.723 9.439 -10.242 1.00 90.06 86 LYS A O 1
ATOM 685 N N . LEU A 1 87 ? 4.792 9.082 -8.030 1.00 89.62 87 LEU A N 1
ATOM 686 C CA . LEU A 1 87 ? 6.225 8.787 -7.989 1.00 89.62 87 LEU A CA 1
ATOM 687 C C . LEU A 1 87 ? 6.582 7.541 -8.812 1.00 89.62 87 LEU A C 1
ATOM 689 O O . LEU A 1 87 ? 7.566 7.580 -9.537 1.00 89.62 87 LEU A O 1
ATOM 693 N N . ILE A 1 88 ? 5.800 6.463 -8.704 1.00 88.81 88 ILE A N 1
ATOM 694 C CA . ILE A 1 88 ? 5.997 5.245 -9.504 1.00 88.81 88 ILE A CA 1
ATOM 695 C C . ILE A 1 88 ? 5.896 5.585 -10.991 1.00 88.81 88 ILE A C 1
ATOM 697 O O . ILE A 1 88 ? 6.785 5.217 -11.745 1.00 88.81 88 ILE A O 1
ATOM 701 N N . TYR A 1 89 ? 4.873 6.343 -11.394 1.00 85.75 89 TYR A N 1
ATOM 702 C CA . TYR A 1 89 ? 4.721 6.779 -12.781 1.00 85.75 89 TYR A CA 1
ATOM 703 C C . TYR A 1 89 ? 5.903 7.609 -13.272 1.00 85.75 89 TYR A C 1
ATOM 705 O O . TYR A 1 89 ? 6.388 7.337 -14.358 1.00 85.75 89 TYR A O 1
ATOM 713 N N . THR A 1 90 ? 6.392 8.564 -12.479 1.00 86.56 90 THR A N 1
ATOM 714 C CA . THR A 1 90 ? 7.562 9.373 -12.850 1.00 86.56 90 THR A CA 1
ATOM 715 C C . THR A 1 90 ? 8.813 8.511 -13.004 1.00 86.56 90 THR A C 1
ATOM 717 O O . THR A 1 90 ? 9.466 8.592 -14.028 1.00 86.56 90 THR A O 1
ATOM 720 N N . ILE A 1 91 ? 9.102 7.617 -12.049 1.00 85.12 91 ILE A N 1
ATOM 721 C CA . ILE A 1 91 ? 10.257 6.705 -12.150 1.00 85.12 91 ILE A CA 1
ATOM 722 C C . ILE A 1 91 ? 10.136 5.804 -13.383 1.00 85.12 91 ILE A C 1
ATOM 724 O O . ILE A 1 91 ? 11.126 5.530 -14.049 1.00 85.12 91 ILE A O 1
ATOM 728 N N . MET A 1 92 ? 8.930 5.314 -13.671 1.00 78.69 92 MET A N 1
ATOM 729 C CA . MET A 1 92 ? 8.698 4.481 -14.845 1.00 78.69 92 MET A CA 1
ATOM 730 C C . MET A 1 92 ? 8.854 5.276 -16.139 1.00 78.69 92 MET A C 1
ATOM 732 O O . MET A 1 92 ? 9.503 4.775 -17.039 1.00 78.69 92 MET A O 1
ATOM 736 N N . GLU A 1 93 ? 8.313 6.493 -16.223 1.00 76.44 93 GLU A N 1
ATOM 737 C CA . GLU A 1 93 ? 8.430 7.382 -17.385 1.00 76.44 93 GLU A CA 1
ATOM 738 C C . GLU A 1 93 ? 9.886 7.777 -17.656 1.00 76.44 93 GLU A C 1
ATOM 740 O O . GLU A 1 93 ? 10.341 7.652 -18.789 1.00 76.44 93 GLU A O 1
ATOM 745 N N . ASP A 1 94 ? 10.637 8.134 -16.612 1.00 71.25 94 ASP A N 1
ATOM 746 C CA . ASP A 1 94 ? 12.071 8.437 -16.694 1.00 71.25 94 ASP A CA 1
ATOM 747 C C . ASP A 1 94 ? 12.889 7.223 -17.184 1.00 71.25 94 ASP A C 1
ATOM 749 O O . ASP A 1 94 ? 13.926 7.384 -17.828 1.00 71.25 94 ASP A O 1
ATOM 753 N N . ASN A 1 95 ? 12.401 6.005 -16.920 1.00 65.44 95 ASN A N 1
ATOM 754 C CA . ASN A 1 95 ? 13.038 4.745 -17.310 1.00 65.44 95 ASN A CA 1
ATOM 755 C C . ASN A 1 95 ? 12.465 4.122 -18.597 1.00 65.44 95 ASN A C 1
ATOM 757 O O . ASN A 1 95 ? 13.010 3.125 -19.075 1.00 65.44 95 ASN A O 1
ATOM 761 N N . SER A 1 96 ? 11.370 4.655 -19.150 1.00 55.47 96 SER A N 1
ATOM 762 C CA . SER A 1 96 ? 10.665 4.074 -20.293 1.00 55.47 96 SER A CA 1
ATOM 763 C C . SER A 1 96 ? 10.502 5.086 -21.422 1.00 55.47 96 SER A C 1
ATOM 765 O O . SER A 1 96 ? 9.543 5.860 -21.468 1.00 55.47 96 SER A O 1
ATOM 767 N N . VAL A 1 97 ? 11.365 4.979 -22.430 1.00 48.47 97 VAL A N 1
ATOM 768 C CA . VAL A 1 97 ? 10.916 5.222 -23.801 1.00 48.47 97 VAL A CA 1
ATOM 769 C C . VAL A 1 97 ? 9.946 4.070 -24.113 1.00 48.47 97 VAL A C 1
ATOM 771 O O . VAL A 1 97 ? 10.372 2.939 -24.289 1.00 48.47 97 VAL A O 1
ATOM 774 N N . LEU A 1 98 ? 8.640 4.369 -24.085 1.00 49.31 98 LEU A N 1
ATOM 775 C CA . LEU A 1 98 ? 7.477 3.470 -24.243 1.00 49.31 98 LEU A CA 1
ATOM 776 C C . LEU A 1 98 ? 7.193 2.457 -23.111 1.00 49.31 98 LEU A C 1
ATOM 778 O O . LEU A 1 98 ? 7.756 1.372 -23.055 1.00 49.31 98 LEU A O 1
ATOM 782 N N . CYS A 1 99 ? 6.146 2.716 -22.316 1.00 44.91 99 CYS A N 1
ATOM 783 C CA . CYS A 1 99 ? 5.416 1.656 -21.612 1.00 44.91 99 CYS A CA 1
ATOM 784 C C . CYS A 1 99 ? 3.894 1.851 -21.753 1.00 44.91 99 CYS A C 1
ATOM 786 O O . CYS A 1 99 ? 3.285 2.739 -21.154 1.00 44.91 99 CYS A O 1
ATOM 788 N N . VAL A 1 100 ? 3.273 1.007 -22.584 1.00 48.53 100 VAL A N 1
ATOM 789 C CA . VAL A 1 100 ? 1.834 0.991 -22.922 1.00 48.53 100 VAL A CA 1
ATOM 790 C C . VAL A 1 100 ? 0.989 0.288 -21.837 1.00 48.53 100 VAL A C 1
ATOM 792 O O . VAL A 1 100 ? -0.227 0.467 -21.782 1.00 48.53 100 VAL A O 1
ATOM 795 N N . CYS A 1 101 ? 1.605 -0.442 -20.902 1.00 48.09 101 CYS A N 1
ATOM 796 C CA . CYS A 1 101 ? 0.900 -1.412 -20.054 1.00 48.09 101 CYS A CA 1
ATOM 797 C C . CYS A 1 101 ? 0.099 -0.822 -18.877 1.00 48.09 101 CYS A C 1
ATOM 799 O O . CYS A 1 101 ? -0.923 -1.391 -18.496 1.00 48.09 101 CYS A O 1
ATOM 801 N N . LEU A 1 102 ? 0.468 0.346 -18.330 1.00 43.75 102 LEU A N 1
ATOM 802 C CA . LEU A 1 102 ? -0.342 0.982 -17.272 1.00 43.75 102 LEU A CA 1
ATOM 803 C C . LEU A 1 102 ? -1.580 1.720 -17.800 1.00 43.75 102 LEU A C 1
ATOM 805 O O . LEU A 1 102 ? -2.530 1.918 -17.040 1.00 43.75 102 LEU A O 1
ATOM 809 N N . ARG A 1 103 ? -1.631 2.083 -19.091 1.00 42.28 103 ARG A N 1
ATOM 810 C CA . ARG A 1 103 ? -2.832 2.717 -19.669 1.00 42.28 103 ARG A CA 1
ATOM 811 C C . ARG A 1 103 ? -4.013 1.744 -19.738 1.00 42.28 103 ARG A C 1
ATOM 813 O O . ARG A 1 103 ? -5.150 2.172 -19.547 1.00 42.28 103 ARG A O 1
ATOM 820 N N . SER A 1 104 ? -3.754 0.454 -19.940 1.00 37.25 104 SER A N 1
ATOM 821 C CA . SER A 1 104 ? -4.784 -0.584 -20.085 1.00 37.25 104 SER A CA 1
ATOM 822 C C . SER A 1 104 ? -5.515 -0.893 -18.775 1.00 37.25 104 SER A C 1
ATOM 824 O O . SER A 1 104 ? -6.710 -1.162 -18.790 1.00 37.25 104 SER A O 1
ATOM 826 N N . SER A 1 105 ? -4.825 -0.810 -17.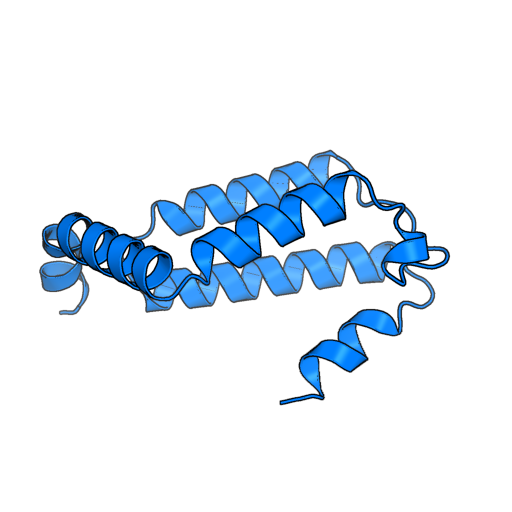632 1.00 40.25 105 SER A N 1
ATOM 827 C CA . SER A 1 105 ? -5.396 -1.188 -16.327 1.00 40.25 105 SER A CA 1
ATOM 828 C C . SER A 1 105 ? -6.235 -0.071 -15.679 1.00 40.25 105 SER A C 1
ATOM 830 O O . SER A 1 105 ? -7.118 -0.342 -14.871 1.00 40.25 105 SER A O 1
ATOM 832 N N . VAL A 1 106 ? -6.013 1.195 -16.065 1.00 40.50 106 VAL A N 1
ATOM 833 C CA . VAL A 1 106 ? -6.768 2.354 -15.537 1.00 40.50 106 VAL A CA 1
ATOM 834 C C . VAL A 1 106 ? -7.978 2.718 -16.406 1.00 40.50 106 VAL A C 1
ATOM 836 O O . VAL A 1 106 ? -8.915 3.334 -15.913 1.00 40.50 106 VAL A O 1
ATOM 839 N N . ARG A 1 107 ? -8.000 2.331 -17.689 1.00 33.44 107 ARG A N 1
ATOM 840 C CA . ARG A 1 107 ? -9.121 2.620 -18.605 1.00 33.44 107 ARG A CA 1
ATOM 841 C C . ARG A 1 107 ? -10.196 1.518 -18.638 1.00 33.44 107 ARG A C 1
ATOM 843 O O . ARG A 1 107 ? -11.211 1.683 -19.301 1.00 33.44 107 ARG A O 1
ATOM 850 N N . GLY A 1 108 ? -9.985 0.423 -17.909 1.00 37.66 108 GLY A N 1
ATOM 851 C CA . GLY A 1 108 ? -10.950 -0.660 -17.718 1.00 37.66 108 GLY A CA 1
ATOM 852 C C . GLY A 1 108 ? -11.597 -0.634 -16.334 1.00 37.66 108 GLY A C 1
ATOM 853 O O . GLY A 1 108 ? -11.453 -1.602 -15.589 1.00 37.66 108 GLY A O 1
ATOM 854 N N . ARG A 1 109 ? -12.242 0.476 -15.962 1.00 37.47 109 ARG A N 1
ATOM 855 C CA . ARG A 1 109 ? -13.319 0.532 -14.961 1.00 37.47 109 ARG A CA 1
ATOM 856 C C . ARG A 1 109 ? -14.073 1.851 -15.047 1.00 37.47 109 ARG A C 1
ATOM 858 O O . ARG A 1 109 ? -13.396 2.897 -15.135 1.00 37.47 109 ARG A O 1
#

Organism: On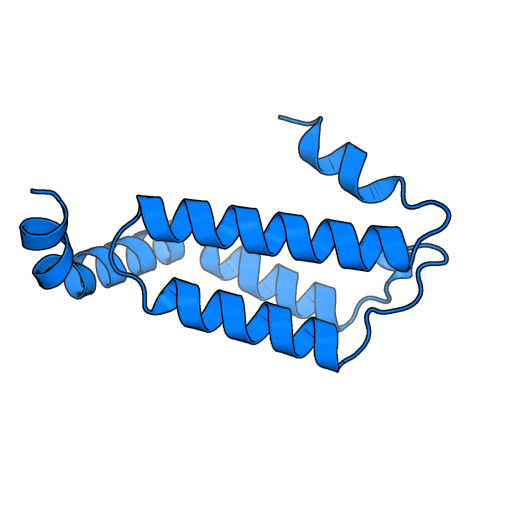corhynchus mykiss (NCBI:txid8022)